Protein AF-A0A3A1XCJ2-F1 (afdb_monomer)

Structure (mmCIF, N/CA/C/O backbone):
data_AF-A0A3A1XCJ2-F1
#
_entry.id   AF-A0A3A1XCJ2-F1
#
loop_
_atom_site.group_PDB
_atom_site.id
_atom_site.type_symbol
_atom_site.label_atom_id
_atom_site.label_alt_id
_atom_site.label_comp_id
_atom_site.label_asym_id
_atom_site.label_entity_id
_atom_site.label_seq_id
_atom_site.pdbx_PDB_ins_code
_atom_site.Cartn_x
_atom_site.Cartn_y
_atom_site.Cartn_z
_atom_site.occupancy
_atom_site.B_iso_or_equiv
_atom_site.auth_seq_id
_atom_site.auth_comp_id
_atom_site.auth_asym_id
_atom_site.auth_atom_id
_atom_site.pdbx_PDB_model_num
ATOM 1 N N . VAL A 1 1 ? -9.970 4.862 -9.958 1.00 60.44 1 VAL A N 1
ATOM 2 C CA . VAL A 1 1 ? -9.647 3.505 -9.443 1.00 60.44 1 VAL A CA 1
ATOM 3 C C . VAL A 1 1 ? -8.911 3.512 -8.101 1.00 60.44 1 VAL A C 1
ATOM 5 O O . VAL A 1 1 ? -9.292 2.733 -7.240 1.00 60.44 1 VAL A O 1
ATOM 8 N N . GLY A 1 2 ? -7.939 4.409 -7.862 1.00 78.00 2 GLY A N 1
ATOM 9 C CA . GLY A 1 2 ? -7.168 4.438 -6.601 1.00 78.00 2 GLY A CA 1
ATOM 10 C C . GLY A 1 2 ? -7.998 4.607 -5.318 1.00 78.00 2 GLY A C 1
ATOM 11 O O . GLY A 1 2 ? -7.722 3.946 -4.325 1.00 78.00 2 GLY A O 1
ATOM 12 N N . VAL A 1 3 ? -9.073 5.404 -5.360 1.00 81.69 3 VAL A N 1
ATOM 13 C CA . VAL A 1 3 ? -9.958 5.633 -4.197 1.00 81.69 3 VAL A CA 1
ATOM 14 C C . VAL A 1 3 ? -10.688 4.354 -3.755 1.00 81.69 3 VAL A C 1
ATOM 16 O O . VAL A 1 3 ? -10.861 4.132 -2.562 1.00 81.69 3 VAL A O 1
ATOM 19 N N . VAL A 1 4 ? -11.061 3.484 -4.700 1.00 86.06 4 VAL A N 1
ATOM 20 C CA . VAL A 1 4 ? -11.797 2.235 -4.418 1.00 86.06 4 VAL A CA 1
ATOM 21 C C . VAL A 1 4 ? -10.881 1.177 -3.793 1.00 86.06 4 VAL A C 1
ATOM 23 O O . VAL A 1 4 ? -11.289 0.457 -2.890 1.00 86.06 4 VAL A O 1
ATOM 26 N N . MET A 1 5 ? -9.620 1.106 -4.230 1.00 85.69 5 MET A N 1
ATOM 27 C CA . MET A 1 5 ? -8.640 0.199 -3.619 1.00 85.69 5 MET A CA 1
ATOM 28 C C . MET A 1 5 ? -8.212 0.679 -2.227 1.00 85.69 5 MET A C 1
ATOM 30 O O . MET A 1 5 ? -8.066 -0.133 -1.315 1.00 85.69 5 MET A O 1
ATOM 34 N N . GLY A 1 6 ? -8.085 1.996 -2.030 1.00 80.38 6 GLY A N 1
ATOM 35 C CA . GLY A 1 6 ? -7.769 2.574 -0.721 1.00 80.38 6 GLY A CA 1
ATOM 36 C C . GLY A 1 6 ? -8.855 2.323 0.333 1.00 80.38 6 GLY A C 1
ATOM 37 O O . GLY A 1 6 ? -8.539 1.993 1.480 1.00 80.38 6 GLY A O 1
ATOM 38 N N . SER A 1 7 ? -10.134 2.415 -0.047 1.00 85.06 7 SER A N 1
ATOM 39 C CA . SER A 1 7 ? -11.245 2.152 0.877 1.00 85.06 7 SER A CA 1
ATOM 40 C C . SER A 1 7 ? -11.352 0.67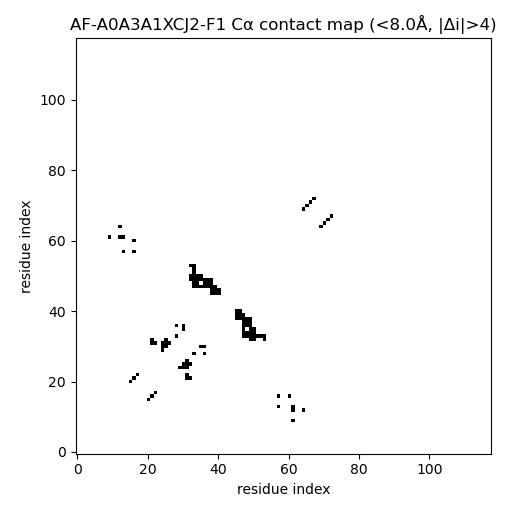4 1.268 1.00 85.06 7 SER A C 1
ATOM 42 O O . SER A 1 7 ? -11.609 0.378 2.434 1.00 85.06 7 SER A O 1
ATOM 44 N N . ALA A 1 8 ? -11.077 -0.254 0.345 1.00 87.12 8 ALA A N 1
ATOM 45 C CA . ALA A 1 8 ? -11.090 -1.690 0.627 1.00 87.12 8 ALA A CA 1
ATOM 46 C C . ALA A 1 8 ? -10.023 -2.099 1.659 1.00 87.12 8 ALA A C 1
ATOM 48 O O . ALA A 1 8 ? -10.331 -2.797 2.624 1.00 87.12 8 ALA A O 1
ATOM 49 N N . VAL A 1 9 ? -8.784 -1.615 1.510 1.00 82.69 9 VAL A N 1
ATOM 50 C CA . VAL A 1 9 ? -7.704 -1.882 2.481 1.00 82.69 9 VAL A CA 1
ATOM 51 C C . VAL A 1 9 ? -8.057 -1.303 3.853 1.00 82.69 9 VAL A C 1
ATOM 53 O O . VAL A 1 9 ? -7.920 -1.983 4.869 1.00 82.69 9 VAL A O 1
ATOM 56 N N . THR A 1 10 ? -8.586 -0.079 3.886 1.00 83.25 10 THR A N 1
ATOM 57 C CA . THR A 1 10 ? -9.016 0.570 5.134 1.00 83.25 10 THR A CA 1
ATOM 58 C C . THR A 1 10 ? -10.116 -0.226 5.840 1.00 83.25 10 THR A C 1
ATOM 60 O O . THR A 1 10 ? -10.086 -0.356 7.064 1.00 83.25 10 THR A O 1
ATOM 63 N N . ALA A 1 11 ? -11.053 -0.814 5.090 1.00 87.19 11 ALA A N 1
ATOM 64 C CA . ALA A 1 11 ? -12.116 -1.649 5.644 1.00 87.19 11 ALA A CA 1
ATOM 65 C C . ALA A 1 11 ? -11.568 -2.925 6.307 1.00 87.19 11 ALA A C 1
ATOM 67 O O . ALA A 1 11 ? -11.979 -3.268 7.419 1.00 87.19 11 ALA A O 1
ATOM 68 N N . VAL A 1 12 ? -10.598 -3.596 5.676 1.00 85.06 12 VAL A N 1
ATOM 69 C CA . VAL A 1 12 ? -9.954 -4.794 6.245 1.00 85.06 12 VAL A CA 1
ATOM 70 C C . VAL A 1 12 ? -9.233 -4.455 7.547 1.00 85.06 12 VAL A C 1
ATOM 72 O O . VAL A 1 12 ? -9.417 -5.141 8.552 1.00 85.06 12 VAL A O 1
ATOM 75 N N . VAL A 1 13 ? -8.461 -3.367 7.567 1.00 81.12 13 VAL A N 1
ATOM 76 C CA . VAL A 1 13 ? -7.722 -2.984 8.776 1.00 81.12 13 VAL A CA 1
ATOM 77 C C . VAL A 1 13 ? -8.669 -2.540 9.893 1.00 81.12 13 VAL A C 1
ATOM 79 O O . VAL A 1 13 ? -8.514 -2.976 11.030 1.00 81.12 13 VAL A O 1
ATOM 82 N N . THR A 1 14 ? -9.708 -1.764 9.572 1.00 82.38 14 THR A N 1
ATOM 83 C CA . THR A 1 14 ? -10.752 -1.373 10.538 1.00 82.38 14 THR A CA 1
ATOM 84 C C . THR A 1 14 ? -11.426 -2.594 11.167 1.00 82.38 14 THR A C 1
ATOM 86 O O . THR A 1 14 ? -11.668 -2.620 12.370 1.00 82.38 14 THR A O 1
ATOM 89 N N . THR A 1 15 ? -11.681 -3.639 10.376 1.00 86.75 15 THR A N 1
ATOM 90 C CA . THR A 1 15 ? -12.260 -4.903 10.859 1.00 86.75 15 THR A CA 1
ATOM 91 C C . THR A 1 15 ? -11.333 -5.572 11.878 1.00 86.75 15 THR A C 1
ATOM 93 O O . THR A 1 15 ? -11.768 -5.936 12.967 1.00 86.75 15 THR A O 1
ATOM 96 N N . ILE A 1 16 ? -10.037 -5.665 11.578 1.00 81.75 16 ILE A N 1
ATOM 97 C CA . ILE A 1 16 ? -9.037 -6.221 12.502 1.00 81.75 16 ILE A CA 1
ATOM 98 C C . ILE A 1 16 ? -8.992 -5.418 13.809 1.00 81.75 16 ILE A C 1
ATOM 100 O O . ILE A 1 16 ? -8.989 -6.002 14.893 1.00 81.75 16 ILE A O 1
ATOM 104 N N . VAL A 1 17 ? -9.015 -4.086 13.730 1.00 76.06 17 VAL A N 1
ATOM 105 C CA . VAL A 1 17 ? -9.026 -3.233 14.925 1.00 76.06 17 VAL A CA 1
ATOM 106 C C . VAL A 1 17 ? -10.286 -3.477 15.755 1.00 76.06 17 VAL A C 1
ATOM 108 O O . VAL A 1 17 ? -10.192 -3.741 16.951 1.00 76.06 17 VAL A O 1
ATOM 111 N N . ASN A 1 18 ? -11.458 -3.482 15.126 1.00 79.00 18 ASN A N 1
ATOM 112 C CA . ASN A 1 18 ? -12.729 -3.633 15.829 1.00 79.00 18 ASN A CA 1
ATOM 113 C C . ASN A 1 18 ? -12.897 -5.005 16.492 1.00 79.00 18 ASN A C 1
ATOM 115 O O . ASN A 1 18 ? -13.433 -5.082 17.595 1.00 79.00 18 ASN A O 1
ATOM 119 N N . TYR A 1 19 ? -12.447 -6.080 15.842 1.00 82.00 19 TYR A N 1
ATOM 120 C CA . TYR A 1 19 ? -12.682 -7.446 16.321 1.00 82.00 19 TYR A CA 1
ATOM 121 C C . TYR A 1 19 ? -11.525 -8.049 17.119 1.00 82.00 19 TYR A C 1
ATOM 123 O O . TYR A 1 19 ? -11.750 -9.008 17.850 1.00 82.00 19 TYR A O 1
ATOM 131 N N . ILE A 1 20 ? -10.305 -7.515 17.009 1.00 78.94 20 ILE A N 1
ATOM 132 C CA . ILE A 1 20 ? -9.138 -8.032 17.741 1.00 78.94 20 ILE A CA 1
ATOM 133 C C . ILE A 1 20 ? -8.648 -7.008 18.757 1.00 78.94 20 ILE A C 1
ATOM 135 O O . ILE A 1 20 ? -8.503 -7.326 19.933 1.00 78.94 20 ILE A O 1
ATOM 139 N N . ILE A 1 21 ? -8.419 -5.769 18.330 1.00 73.19 21 ILE A N 1
ATOM 140 C CA . ILE A 1 21 ? -7.751 -4.768 19.165 1.00 73.19 21 ILE A CA 1
ATOM 141 C C . ILE A 1 21 ? -8.704 -4.161 20.196 1.00 73.19 21 ILE A C 1
ATOM 143 O O . ILE A 1 21 ? -8.378 -4.145 21.381 1.00 73.19 21 ILE A O 1
ATOM 147 N N . ASN A 1 22 ? -9.892 -3.717 19.784 1.00 73.88 22 ASN A N 1
ATOM 148 C CA . ASN A 1 22 ? -10.891 -3.154 20.693 1.00 73.88 22 ASN A CA 1
ATOM 149 C C . ASN A 1 22 ? -11.262 -4.112 21.839 1.00 73.88 22 ASN A C 1
ATOM 151 O O . ASN A 1 22 ? -11.273 -3.648 22.975 1.00 73.88 22 ASN A O 1
ATOM 155 N N . PRO A 1 23 ? -11.500 -5.426 21.631 1.00 75.94 23 PRO A N 1
ATOM 156 C CA . PRO A 1 23 ? -11.744 -6.345 22.745 1.00 75.94 23 PRO A CA 1
ATOM 157 C C . PRO A 1 23 ? -10.514 -6.581 23.634 1.00 75.94 23 PRO A C 1
ATOM 159 O O . PRO A 1 23 ? -10.665 -6.780 24.837 1.00 75.94 23 PRO A O 1
ATOM 162 N N . LEU A 1 24 ? -9.296 -6.512 23.092 1.00 72.50 24 LEU A N 1
ATOM 163 C CA . LEU A 1 24 ? -8.062 -6.638 23.876 1.00 72.50 24 LEU A CA 1
ATOM 164 C C . LEU A 1 24 ? -7.852 -5.407 24.773 1.00 72.50 24 LEU A C 1
ATOM 166 O O . LEU A 1 24 ? -7.514 -5.529 25.949 1.00 72.50 24 LEU A O 1
ATOM 170 N N . ILE A 1 25 ? -8.176 -4.221 24.256 1.00 65.88 25 ILE A N 1
ATOM 171 C CA . ILE A 1 25 ? -8.252 -2.981 25.038 1.00 65.88 25 ILE A CA 1
ATOM 172 C C . ILE A 1 25 ? -9.409 -3.053 26.040 1.00 65.88 25 ILE A C 1
ATOM 174 O O . ILE A 1 25 ? -9.240 -2.641 27.185 1.00 65.88 25 ILE A O 1
ATOM 178 N N . ALA A 1 26 ? -10.553 -3.631 25.657 1.00 65.62 26 ALA A N 1
ATOM 179 C CA . ALA A 1 26 ? -11.703 -3.841 26.537 1.00 65.62 26 ALA A CA 1
ATOM 180 C C . ALA A 1 26 ? -11.358 -4.691 27.750 1.00 65.62 26 ALA A C 1
ATOM 182 O O . ALA A 1 26 ? -11.838 -4.423 28.845 1.00 65.62 26 ALA A O 1
ATOM 183 N N . MET A 1 27 ? -10.532 -5.713 27.549 1.00 67.00 27 MET A N 1
ATOM 184 C CA . MET A 1 27 ? -10.106 -6.620 28.605 1.00 67.00 27 MET A CA 1
ATOM 185 C C . MET A 1 27 ? -9.209 -5.914 29.627 1.00 67.00 27 MET A C 1
ATOM 187 O O . MET A 1 27 ? -9.307 -6.188 30.818 1.00 67.00 27 MET A O 1
ATOM 191 N N . ILE A 1 28 ? -8.374 -4.976 29.176 1.00 64.12 28 ILE A N 1
ATOM 192 C CA . ILE A 1 28 ? -7.435 -4.238 30.033 1.00 64.12 28 ILE A CA 1
ATOM 193 C C . ILE A 1 28 ? -8.109 -3.021 30.692 1.00 64.12 28 ILE A C 1
ATOM 195 O O . ILE A 1 28 ? -7.868 -2.738 31.861 1.00 64.12 28 ILE A O 1
ATOM 199 N N . CYS A 1 29 ? -8.966 -2.300 29.962 1.00 58.03 29 CYS A N 1
ATOM 200 C CA . CYS A 1 29 ? -9.646 -1.079 30.421 1.00 58.03 29 CYS A CA 1
ATOM 201 C C . CYS A 1 29 ? -11.086 -1.301 30.920 1.00 58.03 29 CYS A C 1
ATOM 203 O O . CYS A 1 29 ? -11.748 -0.348 31.331 1.00 58.03 29 CYS A O 1
ATOM 205 N N . GLY A 1 30 ? -11.609 -2.527 30.861 1.00 53.91 30 GLY A N 1
ATOM 206 C CA . GLY A 1 30 ? -12.963 -2.888 31.295 1.00 53.91 30 GLY A CA 1
ATOM 207 C C . GLY A 1 30 ? -14.108 -2.442 30.371 1.00 53.91 30 GLY A C 1
ATOM 208 O O . GLY A 1 30 ? -15.260 -2.770 30.652 1.00 53.91 30 GLY A O 1
ATOM 209 N N . LYS A 1 31 ? -13.842 -1.706 29.277 1.00 53.78 31 LYS A N 1
ATOM 210 C CA . LYS A 1 31 ? -14.853 -1.297 28.282 1.00 53.78 31 LYS A CA 1
ATOM 211 C C . LYS A 1 31 ? -14.321 -1.384 26.845 1.00 53.78 31 LYS A C 1
ATOM 213 O O . LYS A 1 31 ? -13.228 -0.881 26.593 1.00 53.78 31 LYS A O 1
ATOM 218 N N . PRO A 1 32 ? -15.101 -1.952 25.900 1.00 49.59 32 PRO A N 1
ATOM 219 C CA . PRO A 1 32 ? -14.714 -2.088 24.487 1.00 49.59 32 PRO A CA 1
ATOM 220 C C . PRO A 1 32 ? -14.611 -0.760 23.754 1.00 49.59 32 PRO A C 1
ATOM 222 O O . PRO A 1 32 ? -13.907 -0.647 22.757 1.00 49.59 32 PRO A O 1
ATOM 225 N N . GLU A 1 33 ? -15.268 0.253 24.300 1.00 52.50 33 GLU A N 1
ATOM 226 C CA . GLU A 1 33 ? -15.175 1.621 23.853 1.00 52.50 33 GLU A CA 1
ATOM 227 C C . GLU A 1 33 ? -14.447 2.424 24.928 1.00 52.50 33 GLU A C 1
ATOM 229 O O . GLU A 1 33 ? -14.918 2.564 26.064 1.00 52.50 33 GLU A O 1
ATOM 234 N N . LEU A 1 34 ? -13.337 3.049 24.546 1.00 51.53 34 LEU A N 1
ATOM 235 C CA . LEU A 1 34 ? -12.684 4.049 25.383 1.00 51.53 34 LEU A CA 1
ATOM 236 C C . LEU A 1 34 ? -13.594 5.279 25.614 1.00 51.53 34 LEU A C 1
ATOM 238 O O . LEU A 1 34 ? -13.273 6.133 26.433 1.00 51.53 34 LEU A O 1
ATOM 242 N N . ASN A 1 35 ? -14.786 5.334 25.000 1.00 50.66 35 ASN A N 1
ATOM 243 C CA . ASN A 1 35 ? -15.848 6.277 25.354 1.00 50.66 35 ASN A CA 1
ATOM 244 C C . ASN A 1 35 ? -16.164 6.324 26.856 1.00 50.66 35 ASN A C 1
ATOM 246 O O . ASN A 1 35 ? -16.686 7.335 27.307 1.00 50.66 35 ASN A O 1
ATOM 250 N N . GLY A 1 36 ? -15.881 5.263 27.620 1.00 47.78 36 GLY A N 1
ATOM 251 C CA . GLY A 1 36 ? -16.214 5.167 29.043 1.00 47.78 36 GLY A CA 1
ATOM 252 C C . GLY A 1 36 ? -15.038 5.208 30.022 1.00 47.78 36 GLY A C 1
ATOM 253 O O . GLY A 1 36 ? -15.279 4.986 31.210 1.00 47.78 36 GLY A O 1
ATOM 254 N N . VAL A 1 37 ? -13.808 5.448 29.555 1.00 45.62 37 VAL A N 1
ATOM 255 C CA . VAL A 1 37 ? -12.638 5.695 30.411 1.00 45.62 37 VAL A CA 1
ATOM 256 C C . VAL A 1 37 ? -12.460 7.210 30.479 1.00 45.62 37 VAL A C 1
ATOM 258 O O . VAL A 1 37 ? -12.248 7.855 29.453 1.00 45.62 37 VAL A O 1
ATOM 261 N N . LEU A 1 38 ? -12.582 7.783 31.682 1.00 44.06 38 LEU A N 1
ATOM 262 C CA . LEU A 1 38 ? -12.474 9.230 31.932 1.00 44.06 38 LEU A CA 1
ATOM 263 C C . LEU A 1 38 ? -13.649 10.087 31.404 1.00 44.06 38 LEU A C 1
ATOM 265 O O . LEU A 1 38 ? -13.464 11.230 30.996 1.00 44.06 38 LEU A O 1
ATOM 269 N N . THR A 1 39 ? -14.884 9.574 31.454 1.00 44.28 39 THR A N 1
ATOM 270 C CA . THR A 1 39 ? -16.088 10.405 31.261 1.00 44.28 39 THR A CA 1
ATOM 271 C C . THR A 1 39 ? -16.310 11.298 32.475 1.00 44.28 39 THR A C 1
ATOM 273 O O . THR A 1 39 ? -16.925 10.881 33.459 1.00 44.28 39 THR A O 1
ATOM 276 N N . ILE A 1 40 ? -15.832 12.536 32.412 1.00 45.03 40 ILE A N 1
ATOM 277 C CA . ILE A 1 40 ? -16.261 13.578 33.344 1.00 45.03 40 ILE A CA 1
ATOM 278 C C . ILE A 1 40 ? -17.588 14.108 32.799 1.00 45.03 40 ILE A C 1
ATOM 280 O O . ILE A 1 40 ? -17.617 14.885 31.849 1.00 45.03 40 ILE A O 1
ATOM 284 N N . SER A 1 41 ? -18.704 13.631 33.353 1.00 40.03 41 SER A N 1
ATOM 285 C CA . SER A 1 41 ? -20.019 14.195 33.041 1.00 40.03 41 SER A CA 1
ATOM 286 C C . SER A 1 41 ? -20.171 15.510 33.797 1.00 40.03 41 SER A C 1
ATOM 288 O O . SER A 1 41 ? -20.462 15.517 34.989 1.00 40.03 41 SER A O 1
ATOM 290 N N . MET A 1 42 ? -19.959 16.622 33.102 1.00 39.12 42 MET A N 1
ATOM 291 C CA . MET A 1 42 ? -20.303 17.961 33.573 1.00 39.12 42 MET A CA 1
ATOM 292 C C . MET A 1 42 ? -21.396 18.507 32.653 1.00 39.12 42 MET A C 1
ATOM 294 O O . MET A 1 42 ? -21.166 18.750 31.473 1.00 39.12 42 MET A O 1
ATOM 298 N N . ASN A 1 43 ? -22.598 18.684 33.207 1.00 39.38 43 ASN A N 1
ATOM 299 C CA . ASN A 1 43 ? -23.690 19.454 32.605 1.00 39.38 43 ASN A CA 1
ATOM 300 C C . ASN A 1 43 ? -24.182 18.979 31.213 1.00 39.38 43 ASN A C 1
ATOM 302 O O . ASN A 1 43 ? -24.331 19.779 30.295 1.00 39.38 43 ASN A O 1
ATOM 306 N N . GLY A 1 44 ? -24.430 17.673 31.041 1.00 50.03 44 GLY A N 1
ATOM 307 C CA . GLY A 1 44 ? -25.071 17.124 29.831 1.00 50.03 44 GLY A CA 1
ATOM 308 C C . GLY A 1 44 ? -24.158 16.923 28.613 1.00 50.03 44 GLY A C 1
ATOM 309 O O . GLY A 1 44 ? -24.620 16.404 27.601 1.00 50.03 44 GLY A O 1
ATOM 310 N N . ALA A 1 45 ? -22.869 17.267 28.710 1.00 49.66 45 ALA A N 1
ATOM 311 C CA . ALA A 1 45 ? -21.866 16.971 27.691 1.00 49.66 45 ALA A CA 1
ATOM 312 C C . ALA A 1 45 ? -20.944 15.840 28.168 1.00 49.66 45 ALA A C 1
ATOM 314 O O . ALA A 1 45 ? -20.168 15.994 29.113 1.00 49.66 45 ALA A O 1
ATOM 315 N N . THR A 1 46 ? -21.025 14.681 27.516 1.00 54.97 46 THR A N 1
ATOM 316 C CA . THR A 1 46 ? -20.111 13.562 27.761 1.00 54.97 46 THR A CA 1
ATOM 317 C C . THR A 1 46 ? -18.824 13.806 26.974 1.00 54.97 46 THR A C 1
ATOM 319 O O . THR A 1 46 ? -18.726 13.456 25.801 1.00 54.97 46 THR A O 1
ATOM 322 N N . ILE A 1 47 ? -17.832 14.451 27.595 1.00 54.88 47 ILE A N 1
ATOM 323 C CA . ILE A 1 47 ? -16.495 14.570 26.999 1.00 54.88 47 ILE A CA 1
ATOM 324 C C . ILE A 1 47 ? -15.749 13.268 27.283 1.00 54.88 47 ILE A C 1
ATOM 326 O O . ILE A 1 47 ? -15.198 13.055 28.363 1.00 54.88 47 ILE A O 1
ATOM 330 N N . SER A 1 48 ? -15.770 12.372 26.305 1.00 63.34 48 SER A N 1
ATOM 331 C CA . SER A 1 48 ? -15.095 11.083 26.383 1.00 63.34 48 SER A CA 1
ATOM 332 C C . SER A 1 48 ? -13.650 11.204 25.908 1.00 63.34 48 SER A C 1
ATOM 334 O O . SER A 1 48 ? -13.345 10.989 24.736 1.00 63.34 48 SER A O 1
ATOM 336 N N . PHE A 1 49 ? -12.735 11.527 26.825 1.00 63.44 49 PHE A N 1
ATOM 337 C CA . PHE A 1 49 ? -11.302 11.620 26.512 1.00 63.44 49 PHE A CA 1
ATOM 338 C C . PHE A 1 49 ? -10.738 10.298 25.972 1.00 63.44 49 PHE A C 1
ATOM 340 O O . PHE A 1 49 ? -9.887 10.286 25.082 1.00 63.44 49 PHE A O 1
ATOM 347 N N . GLY A 1 50 ? -11.264 9.169 26.448 1.00 64.31 50 GLY A N 1
ATOM 348 C CA . GLY A 1 50 ? -10.867 7.879 25.914 1.00 64.31 50 GLY A CA 1
ATOM 349 C C . GLY A 1 50 ? -11.331 7.649 24.468 1.00 64.31 50 GLY A C 1
ATOM 350 O O . GLY A 1 50 ? -10.604 7.010 23.718 1.00 64.31 50 GLY A O 1
ATOM 351 N N . ALA A 1 51 ? -12.443 8.227 24.003 1.00 68.81 51 ALA A N 1
ATOM 352 C CA . ALA A 1 51 ? -12.857 8.102 22.597 1.00 68.81 51 ALA A CA 1
ATOM 353 C C . ALA A 1 51 ? -11.798 8.663 21.639 1.00 68.81 51 ALA A C 1
ATOM 355 O O . ALA A 1 51 ? -11.485 8.060 20.614 1.00 68.81 51 ALA A O 1
ATOM 356 N N . VAL A 1 52 ? -11.192 9.788 22.028 1.00 70.69 52 VAL A N 1
ATOM 357 C CA . VAL A 1 52 ? -10.092 10.416 21.293 1.00 70.69 52 VAL A CA 1
ATOM 358 C C . VAL A 1 52 ? -8.864 9.512 21.298 1.00 70.69 52 VAL A C 1
ATOM 360 O O . VAL A 1 52 ? -8.287 9.274 20.243 1.00 70.69 52 VAL A O 1
ATOM 363 N N . ILE A 1 53 ? -8.501 8.943 22.452 1.00 70.19 53 ILE A N 1
ATOM 364 C CA . ILE A 1 53 ? -7.378 7.996 22.569 1.00 70.19 53 ILE A CA 1
ATOM 365 C C . ILE A 1 53 ? -7.617 6.747 21.706 1.00 70.19 53 ILE A C 1
ATOM 367 O O . ILE A 1 53 ? -6.697 6.276 21.043 1.00 70.19 53 ILE A O 1
ATOM 371 N N . GLY A 1 54 ? -8.852 6.245 21.652 1.00 72.25 54 GLY A N 1
ATOM 372 C CA . GLY A 1 54 ? -9.227 5.105 20.817 1.00 72.25 54 GLY A CA 1
ATOM 373 C C . GLY A 1 54 ? -9.152 5.402 19.330 1.00 72.25 54 GLY A C 1
ATOM 374 O O . GLY A 1 54 ? -8.600 4.603 18.576 1.00 72.25 54 GLY A O 1
ATOM 375 N N . ALA A 1 55 ? -9.623 6.575 18.910 1.00 75.12 55 ALA A N 1
ATOM 376 C CA . ALA A 1 55 ? -9.474 7.033 17.534 1.00 75.12 55 ALA A CA 1
ATOM 377 C C . ALA A 1 55 ? -7.993 7.187 17.147 1.00 75.12 55 ALA A C 1
ATOM 379 O O . ALA A 1 55 ? -7.593 6.782 16.056 1.00 75.12 55 ALA A O 1
ATOM 380 N N . LEU A 1 56 ? -7.166 7.710 18.056 1.00 80.06 56 LEU A N 1
ATOM 381 C CA . LEU A 1 56 ? -5.732 7.909 17.841 1.00 80.06 56 LEU A CA 1
ATOM 382 C C . LEU A 1 56 ? -4.980 6.576 17.741 1.00 80.06 56 LEU A C 1
ATOM 384 O O . LEU A 1 56 ? -4.115 6.411 16.883 1.00 80.06 56 LEU A O 1
ATOM 388 N N . LEU A 1 57 ? -5.354 5.598 18.567 1.00 74.44 57 LEU A N 1
ATOM 389 C CA . LEU A 1 57 ? -4.798 4.252 18.515 1.00 74.44 57 LEU A CA 1
ATOM 390 C C . LEU A 1 57 ? -5.225 3.509 17.241 1.00 74.44 57 LEU A C 1
ATOM 392 O O . LEU A 1 57 ? -4.391 2.886 16.591 1.00 74.44 57 LEU A O 1
ATOM 396 N N . ASN A 1 58 ? -6.495 3.616 16.842 1.00 76.31 58 ASN A N 1
ATOM 397 C CA . ASN A 1 58 ? -6.991 3.049 15.587 1.00 76.31 58 ASN A CA 1
ATOM 398 C C . ASN A 1 58 ? -6.234 3.638 14.383 1.00 76.31 58 ASN A C 1
ATOM 400 O O . ASN A 1 58 ? -5.700 2.898 13.555 1.00 76.31 58 ASN A O 1
ATOM 404 N N . PHE A 1 59 ? -6.077 4.965 14.347 1.00 82.62 59 PHE A N 1
ATOM 405 C CA . PHE A 1 59 ? -5.263 5.644 13.341 1.00 82.62 59 PHE A CA 1
ATOM 406 C C . PHE A 1 59 ? -3.820 5.125 13.318 1.00 82.62 59 PHE A C 1
ATOM 408 O O . PHE A 1 59 ? -3.300 4.816 12.246 1.00 82.62 59 PHE A O 1
ATOM 415 N N . LEU A 1 60 ? -3.186 4.972 14.485 1.00 85.00 60 LEU A N 1
ATOM 416 C CA . LEU A 1 60 ? -1.816 4.473 14.583 1.00 85.00 60 LEU A CA 1
ATOM 417 C C . LEU A 1 60 ? -1.688 3.038 14.056 1.00 85.00 60 LEU A C 1
ATOM 419 O O . LEU A 1 60 ? -0.718 2.724 13.368 1.00 85.00 60 LEU A O 1
ATOM 423 N N . ILE A 1 61 ? -2.665 2.172 14.324 1.00 80.81 61 ILE A N 1
ATOM 424 C CA . ILE A 1 61 ? -2.654 0.790 13.830 1.00 80.81 61 ILE A CA 1
ATOM 425 C C . ILE A 1 61 ? -2.844 0.749 12.318 1.00 80.81 61 ILE A C 1
ATOM 427 O O . ILE A 1 61 ? -2.089 0.052 11.641 1.00 80.81 61 ILE A O 1
ATOM 431 N N . ILE A 1 62 ? -3.788 1.522 11.771 1.00 81.56 62 ILE A N 1
ATOM 432 C CA . ILE A 1 62 ? -3.977 1.628 10.319 1.00 81.56 62 ILE A CA 1
ATOM 433 C C . ILE A 1 62 ? -2.705 2.146 9.649 1.00 81.56 62 ILE A C 1
ATOM 435 O O . ILE A 1 62 ? -2.224 1.534 8.695 1.00 81.56 62 ILE A O 1
ATOM 439 N N . ALA A 1 63 ? -2.126 3.225 10.177 1.00 84.31 63 ALA A N 1
ATOM 440 C CA . ALA A 1 63 ? -0.884 3.792 9.669 1.00 84.31 63 ALA A CA 1
ATOM 441 C C . ALA A 1 63 ? 0.256 2.764 9.699 1.00 84.31 63 ALA A C 1
ATOM 443 O O . ALA A 1 63 ? 0.962 2.608 8.706 1.00 84.31 63 ALA A O 1
ATOM 444 N N . THR A 1 64 ? 0.395 2.015 10.796 1.00 84.69 64 THR A N 1
ATOM 445 C CA . THR A 1 64 ? 1.439 0.992 10.952 1.00 84.69 64 THR A CA 1
ATOM 446 C C . THR A 1 64 ? 1.232 -0.181 9.995 1.00 84.69 64 THR A C 1
ATOM 448 O O . THR A 1 64 ? 2.178 -0.603 9.335 1.00 84.69 64 THR A O 1
ATOM 451 N N . ALA A 1 65 ? 0.003 -0.685 9.863 1.00 82.12 65 ALA A N 1
ATOM 452 C CA . ALA A 1 65 ? -0.326 -1.786 8.961 1.00 82.12 65 ALA A CA 1
ATOM 453 C C . ALA A 1 65 ? -0.083 -1.408 7.492 1.00 82.12 65 ALA A C 1
ATOM 455 O O . ALA A 1 65 ? 0.540 -2.166 6.751 1.00 82.12 65 ALA A O 1
ATOM 456 N N . VAL A 1 66 ? -0.517 -0.216 7.074 1.00 82.69 66 VAL A N 1
ATOM 457 C CA . VAL A 1 66 ? -0.277 0.295 5.716 1.00 82.69 66 VAL A CA 1
ATOM 458 C C . VAL A 1 66 ? 1.214 0.539 5.486 1.00 82.69 66 VAL A C 1
ATOM 460 O O . VAL A 1 66 ? 1.750 0.152 4.447 1.00 82.69 66 VAL A O 1
ATOM 463 N N . TYR A 1 67 ? 1.913 1.131 6.453 1.00 84.75 67 TYR A N 1
ATOM 464 C CA . TYR A 1 67 ? 3.348 1.363 6.343 1.00 84.75 67 TYR A CA 1
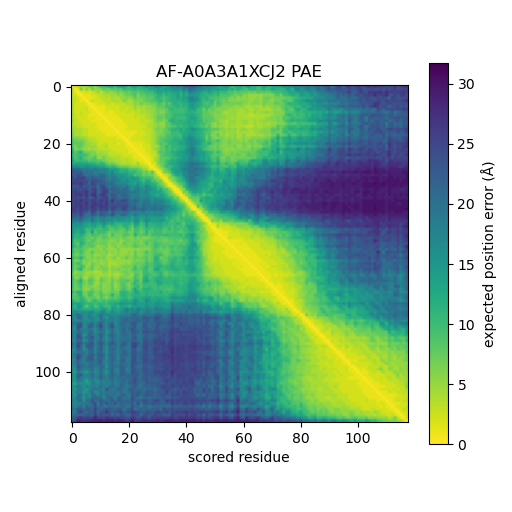ATOM 465 C C . TYR A 1 67 ? 4.120 0.047 6.191 1.00 84.75 67 TYR A C 1
ATOM 467 O O . TYR A 1 67 ? 4.939 -0.092 5.283 1.00 84.75 67 TYR A O 1
ATOM 475 N N . PHE A 1 68 ? 3.817 -0.950 7.022 1.00 84.56 68 PHE A N 1
ATOM 476 C CA . PHE A 1 68 ? 4.545 -2.212 7.020 1.00 84.56 68 PHE A CA 1
ATOM 477 C C . PHE A 1 68 ? 4.206 -3.096 5.811 1.00 84.56 68 PHE A C 1
ATOM 479 O O . PHE A 1 68 ? 5.103 -3.661 5.192 1.00 84.56 68 PHE A O 1
ATOM 486 N N . CYS A 1 69 ? 2.928 -3.194 5.435 1.00 81.56 69 CYS A N 1
ATOM 487 C CA . CYS A 1 69 ? 2.490 -4.076 4.349 1.00 81.56 69 CYS A CA 1
ATOM 488 C C . CYS A 1 69 ? 2.586 -3.449 2.954 1.00 81.56 69 CYS A C 1
ATOM 490 O O . CYS A 1 69 ? 2.631 -4.188 1.976 1.00 81.56 69 CYS A O 1
ATOM 492 N N . ILE A 1 70 ? 2.577 -2.117 2.832 1.00 79.69 70 ILE A N 1
ATOM 493 C CA . ILE A 1 70 ? 2.557 -1.430 1.531 1.00 79.69 70 ILE A CA 1
AT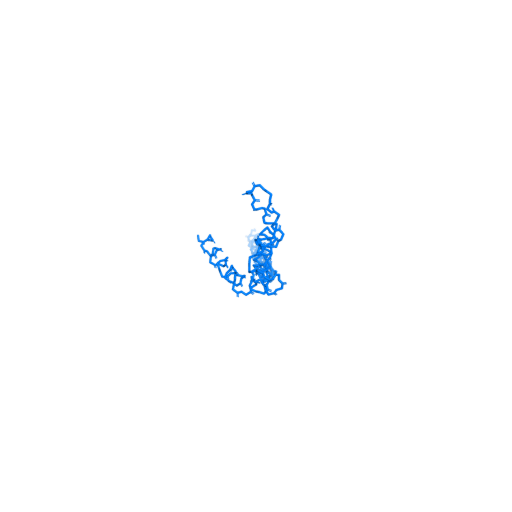OM 494 C C . ILE A 1 70 ? 3.803 -0.565 1.351 1.00 79.69 70 ILE A C 1
ATOM 496 O O . ILE A 1 70 ? 4.517 -0.725 0.365 1.00 79.69 70 ILE A O 1
ATOM 500 N N . VAL A 1 71 ? 4.111 0.327 2.296 1.00 81.56 71 VAL A N 1
ATOM 501 C CA . VAL A 1 71 ? 5.205 1.300 2.114 1.00 81.56 71 VAL A CA 1
ATOM 502 C C . VAL A 1 71 ? 6.581 0.631 2.161 1.00 81.56 71 VAL A C 1
ATOM 504 O O . VAL A 1 71 ? 7.400 0.896 1.285 1.00 81.56 71 VAL A O 1
ATOM 507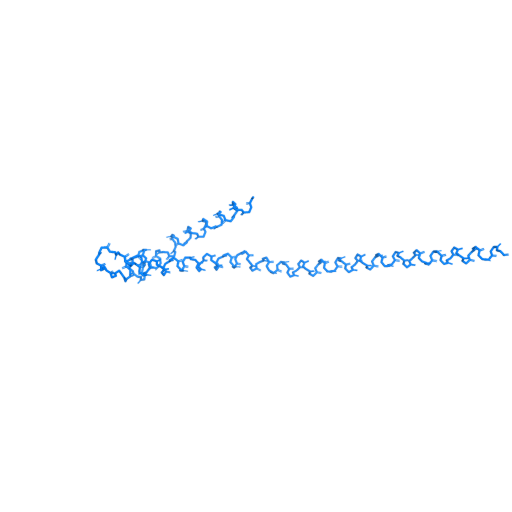 N N . LEU A 1 72 ? 6.835 -0.267 3.118 1.00 83.06 72 LEU A N 1
ATOM 508 C CA . LEU A 1 72 ? 8.101 -1.007 3.212 1.00 83.06 72 LEU A CA 1
ATOM 509 C C . LEU A 1 72 ? 8.420 -1.849 1.965 1.00 83.06 72 LEU A C 1
ATOM 511 O O . LEU A 1 72 ? 9.520 -1.690 1.430 1.00 83.06 72 LEU A O 1
ATOM 515 N N . PRO A 1 73 ? 7.523 -2.723 1.462 1.00 82.00 73 PRO A N 1
ATOM 516 C CA . PRO A 1 73 ? 7.830 -3.503 0.270 1.00 82.00 73 PRO A CA 1
ATOM 517 C C . PRO A 1 73 ? 7.954 -2.621 -0.968 1.00 82.00 73 PRO A C 1
ATOM 519 O O . PRO A 1 73 ? 8.859 -2.849 -1.761 1.00 82.00 73 PRO A O 1
ATOM 522 N N . ILE A 1 74 ? 7.125 -1.582 -1.123 1.00 82.75 74 ILE A N 1
ATOM 523 C CA . ILE A 1 74 ? 7.263 -0.655 -2.254 1.00 82.75 74 ILE A CA 1
ATOM 524 C C . ILE A 1 74 ? 8.601 0.081 -2.194 1.00 82.75 74 ILE A C 1
ATOM 526 O O . ILE A 1 74 ? 9.267 0.192 -3.219 1.00 82.75 74 ILE A O 1
ATOM 530 N N . ASN A 1 75 ? 9.028 0.554 -1.020 1.00 80.38 75 ASN A N 1
ATOM 531 C CA . ASN A 1 75 ? 10.311 1.238 -0.899 1.00 80.38 75 ASN A CA 1
ATOM 532 C C . ASN A 1 75 ? 11.480 0.296 -1.228 1.00 80.38 75 ASN A C 1
ATOM 534 O O . ASN A 1 75 ? 12.372 0.674 -1.981 1.00 80.38 75 ASN A O 1
ATOM 538 N N . LYS A 1 76 ? 11.414 -0.958 -0.766 1.00 78.31 76 LYS A N 1
ATOM 539 C CA . LYS A 1 76 ? 12.426 -1.987 -1.043 1.00 78.31 76 LYS A CA 1
ATOM 540 C C . LYS A 1 76 ? 12.459 -2.418 -2.515 1.00 78.31 76 LYS A C 1
ATOM 542 O O . LYS A 1 76 ? 13.527 -2.621 -3.080 1.00 78.31 76 LYS A O 1
ATOM 547 N N . LEU A 1 77 ? 11.298 -2.543 -3.160 1.00 77.50 77 LEU A N 1
ATOM 548 C CA . LEU A 1 77 ? 11.206 -2.853 -4.590 1.00 77.50 77 LEU A CA 1
ATOM 549 C C . LEU A 1 77 ? 11.647 -1.676 -5.460 1.00 77.50 77 LEU A C 1
ATOM 551 O O . LEU A 1 77 ? 12.212 -1.893 -6.526 1.00 77.50 77 LEU A O 1
ATOM 555 N N . ARG A 1 78 ? 11.413 -0.439 -5.016 1.00 75.38 78 ARG A N 1
ATOM 556 C CA . ARG A 1 78 ? 11.869 0.759 -5.722 1.00 75.38 78 ARG A CA 1
ATOM 557 C C . ARG A 1 78 ? 13.389 0.876 -5.718 1.00 75.38 78 ARG A C 1
ATOM 559 O O . ARG A 1 78 ? 13.928 1.279 -6.734 1.00 75.38 78 ARG A O 1
ATOM 566 N N . GLU A 1 79 ? 14.062 0.511 -4.629 1.00 73.81 79 GLU A N 1
ATOM 567 C CA . GLU A 1 79 ? 15.532 0.446 -4.587 1.00 73.81 79 GLU A CA 1
ATOM 568 C C . GLU A 1 79 ? 16.067 -0.560 -5.621 1.00 73.81 79 GLU A C 1
ATOM 570 O O . GLU A 1 79 ? 16.900 -0.209 -6.446 1.00 73.81 79 GLU A O 1
ATOM 575 N N . ILE A 1 80 ? 15.486 -1.764 -5.680 1.00 72.06 80 ILE A N 1
ATOM 576 C CA . ILE A 1 80 ? 15.882 -2.799 -6.654 1.00 72.06 80 ILE A CA 1
ATOM 577 C C . ILE A 1 80 ? 15.556 -2.382 -8.100 1.00 72.06 80 ILE A C 1
ATOM 579 O O . ILE A 1 80 ? 16.348 -2.595 -9.014 1.00 72.06 80 ILE A O 1
ATOM 583 N N . GLY A 1 81 ? 14.381 -1.794 -8.327 1.00 71.88 81 GLY A N 1
ATOM 584 C CA . GLY A 1 81 ? 13.958 -1.340 -9.651 1.00 71.88 81 GLY A CA 1
ATOM 585 C C . GLY A 1 81 ? 14.735 -0.119 -10.143 1.00 71.88 81 GLY A C 1
ATOM 586 O O . GLY A 1 81 ? 14.977 -0.002 -11.340 1.00 71.88 81 GLY A O 1
ATOM 587 N N . ALA A 1 82 ? 15.146 0.777 -9.242 1.00 69.50 82 ALA A N 1
ATOM 588 C CA . ALA A 1 82 ? 15.943 1.950 -9.585 1.00 69.50 82 ALA A CA 1
ATOM 589 C C . ALA A 1 82 ? 17.338 1.559 -10.084 1.00 69.50 82 ALA A C 1
ATOM 591 O O . ALA A 1 82 ? 17.777 2.108 -11.091 1.00 69.50 82 ALA A O 1
ATOM 592 N N . ASP A 1 83 ? 17.985 0.575 -9.455 1.00 68.00 83 ASP A N 1
ATOM 593 C CA . ASP A 1 83 ? 19.288 0.073 -9.904 1.00 68.00 83 ASP A CA 1
ATOM 594 C C . ASP A 1 83 ? 19.189 -0.577 -11.292 1.00 68.00 83 ASP A C 1
ATOM 596 O O . ASP A 1 83 ? 20.011 -0.321 -12.169 1.00 68.00 83 ASP A O 1
ATOM 600 N N . LEU A 1 84 ? 18.134 -1.359 -11.545 1.00 72.00 84 LEU A N 1
ATOM 601 C CA . LEU A 1 84 ? 17.909 -1.985 -12.853 1.00 72.00 84 LEU A CA 1
ATOM 602 C C . LEU A 1 84 ? 17.614 -0.957 -13.954 1.00 72.00 84 LEU A C 1
ATOM 604 O O . LEU A 1 84 ? 18.151 -1.074 -15.053 1.00 72.00 84 LEU A O 1
ATOM 608 N N . LEU A 1 85 ? 16.821 0.076 -13.650 1.00 76.56 85 LEU A N 1
ATOM 609 C CA . LEU A 1 85 ? 16.520 1.165 -14.585 1.00 76.56 85 LEU A CA 1
ATOM 610 C C . LEU A 1 85 ? 17.748 2.029 -14.894 1.00 76.56 85 LEU A C 1
ATOM 612 O O . LEU A 1 85 ? 17.869 2.531 -16.011 1.00 76.56 85 LEU A O 1
ATOM 616 N N . GLN A 1 86 ? 18.649 2.217 -13.925 1.00 74.00 86 GLN A N 1
ATOM 617 C CA . GLN A 1 86 ? 19.923 2.905 -14.143 1.00 74.00 86 GLN A CA 1
ATOM 618 C C . GLN A 1 86 ? 20.854 2.073 -15.028 1.00 74.00 86 GLN A C 1
ATOM 620 O O . GLN A 1 86 ? 21.401 2.609 -15.987 1.00 74.00 86 GLN A O 1
ATOM 625 N N . ILE A 1 87 ? 20.953 0.763 -14.780 1.00 74.00 87 ILE A N 1
ATOM 626 C CA . ILE A 1 87 ? 21.746 -0.159 -15.605 1.00 74.00 87 ILE A CA 1
ATOM 627 C C . ILE A 1 87 ? 21.197 -0.236 -17.040 1.00 74.00 87 ILE A C 1
ATOM 629 O O . ILE A 1 87 ? 21.975 -0.259 -17.994 1.00 74.00 87 ILE A O 1
ATOM 633 N N . GLU A 1 88 ? 19.872 -0.257 -17.229 1.00 76.19 88 GLU A N 1
ATOM 634 C CA . GLU A 1 88 ? 19.256 -0.205 -18.563 1.00 76.19 88 GLU A CA 1
ATOM 635 C C . GLU A 1 88 ? 19.511 1.130 -19.271 1.00 76.19 88 GLU A C 1
ATOM 637 O O . GLU A 1 88 ? 19.835 1.127 -20.460 1.00 76.19 88 GLU A O 1
ATOM 642 N N . HIS A 1 89 ? 19.415 2.265 -18.566 1.00 78.06 89 HIS A N 1
ATOM 643 C CA . HIS A 1 89 ? 19.742 3.574 -19.141 1.00 78.06 89 HIS A CA 1
ATOM 644 C C . HIS A 1 89 ? 21.213 3.670 -19.546 1.00 78.06 89 HIS A C 1
ATOM 646 O O . HIS A 1 89 ? 21.509 4.141 -20.641 1.00 78.06 89 HIS A O 1
ATOM 652 N N . GLU A 1 90 ? 22.124 3.205 -18.693 1.00 76.88 90 GLU A N 1
ATOM 653 C CA . GLU A 1 90 ? 23.562 3.249 -18.949 1.00 76.88 90 GLU A CA 1
ATOM 654 C C . GLU A 1 90 ? 23.938 2.358 -20.140 1.00 76.88 90 GLU A C 1
ATOM 656 O O . GLU A 1 90 ? 24.621 2.823 -21.050 1.00 76.88 90 GLU A O 1
ATOM 661 N N . LYS A 1 91 ? 23.388 1.137 -20.225 1.00 79.50 91 LYS A N 1
ATOM 662 C CA . LYS A 1 91 ? 23.562 0.259 -21.396 1.00 79.50 91 LYS A CA 1
ATOM 663 C C . LYS A 1 91 ? 22.996 0.863 -22.677 1.00 79.50 91 LYS A C 1
ATOM 665 O O . LYS A 1 91 ? 23.660 0.828 -23.709 1.00 79.50 91 LYS A O 1
ATOM 670 N N . THR A 1 92 ? 21.796 1.437 -22.616 1.00 81.38 92 THR A N 1
ATOM 671 C CA . THR A 1 92 ? 21.145 2.048 -23.785 1.00 81.38 92 THR A CA 1
ATOM 672 C C . THR A 1 92 ? 21.936 3.257 -24.295 1.00 81.38 92 THR A C 1
ATOM 674 O O . THR A 1 92 ? 22.071 3.458 -25.502 1.00 81.38 92 THR A O 1
ATOM 677 N N . GLU A 1 93 ? 22.479 4.080 -23.396 1.00 81.50 93 GLU A N 1
ATOM 678 C CA . GLU A 1 93 ? 23.332 5.212 -23.767 1.00 81.50 93 GLU A CA 1
ATOM 679 C C . GLU A 1 93 ? 24.709 4.758 -24.281 1.00 81.50 93 GLU A C 1
ATOM 681 O O . GLU A 1 93 ? 25.225 5.337 -25.242 1.00 81.50 93 GLU A O 1
ATOM 686 N N . GLU A 1 94 ? 25.285 3.692 -23.717 1.00 81.38 94 GLU A N 1
ATOM 687 C CA . GLU A 1 94 ? 26.535 3.097 -24.197 1.00 81.38 94 GLU A CA 1
ATOM 688 C C . GLU A 1 94 ? 26.382 2.494 -25.607 1.00 81.38 94 GLU A C 1
ATOM 690 O O . GLU A 1 94 ? 27.239 2.711 -26.466 1.00 81.38 94 GLU A O 1
ATOM 695 N N . GLU A 1 95 ? 25.270 1.808 -25.892 1.00 83.50 95 GLU A N 1
ATOM 696 C CA . GLU A 1 95 ? 24.938 1.286 -27.227 1.00 83.50 95 GLU A CA 1
ATOM 697 C C . GLU A 1 95 ? 24.769 2.412 -28.256 1.00 83.50 95 GLU A C 1
ATOM 699 O O . GLU A 1 95 ? 25.402 2.384 -29.313 1.00 83.50 95 GLU A O 1
ATOM 704 N N . LYS A 1 96 ? 24.006 3.465 -27.928 1.00 87.44 96 LYS A N 1
ATOM 705 C CA . LYS A 1 96 ? 23.858 4.642 -28.805 1.00 87.44 96 LYS A CA 1
ATOM 706 C C . LYS A 1 96 ? 25.182 5.356 -29.058 1.00 87.44 96 LYS A C 1
ATOM 708 O O . LYS A 1 96 ? 25.372 5.953 -30.120 1.00 87.44 96 LYS A O 1
ATOM 713 N N . ARG A 1 97 ? 26.087 5.377 -28.075 1.00 86.94 97 ARG A N 1
ATOM 714 C CA . ARG A 1 97 ? 27.415 5.980 -28.225 1.00 86.94 97 ARG A CA 1
ATOM 715 C C . ARG A 1 97 ? 28.285 5.154 -29.170 1.00 86.94 97 ARG A C 1
ATOM 717 O O . ARG A 1 97 ? 28.857 5.742 -30.086 1.00 86.94 97 ARG A O 1
ATOM 724 N N . LYS A 1 98 ? 28.310 3.828 -29.007 1.00 86.56 98 LYS A N 1
ATOM 725 C CA . LYS A 1 98 ? 29.009 2.904 -29.917 1.00 86.56 98 LYS A CA 1
ATOM 726 C C . LYS A 1 98 ? 28.492 3.032 -31.349 1.00 86.56 98 LYS A C 1
ATOM 728 O O . LYS A 1 98 ? 29.291 3.194 -32.263 1.00 86.56 98 LYS A O 1
ATOM 733 N N . GLU A 1 99 ? 27.174 3.107 -31.542 1.00 87.94 99 GLU A N 1
ATOM 734 C CA . GLU A 1 99 ? 26.572 3.311 -32.869 1.00 87.94 99 GLU A CA 1
ATOM 735 C C . GLU A 1 99 ? 27.002 4.649 -33.509 1.00 87.94 99 GLU A C 1
ATOM 737 O O . GLU A 1 99 ? 27.261 4.734 -34.711 1.00 87.94 99 GLU A O 1
ATOM 742 N N . ARG A 1 100 ? 27.109 5.723 -32.714 1.00 88.69 100 ARG A N 1
ATOM 743 C CA . ARG A 1 100 ? 27.569 7.037 -33.196 1.00 88.69 100 ARG A CA 1
ATOM 744 C C . ARG A 1 100 ? 29.050 7.028 -33.573 1.00 88.69 100 ARG A C 1
ATOM 746 O O . ARG A 1 100 ? 29.433 7.657 -34.561 1.00 88.69 100 ARG A O 1
ATOM 753 N N . GLU A 1 101 ? 29.870 6.338 -32.787 1.00 87.25 101 GLU A N 1
ATOM 754 C CA . GLU A 1 101 ? 31.299 6.156 -33.048 1.00 87.25 101 GLU A CA 1
ATOM 755 C C . GLU A 1 101 ? 31.509 5.325 -34.324 1.00 87.25 101 GLU A C 1
ATOM 757 O O . GLU A 1 101 ? 32.264 5.753 -35.196 1.00 87.25 101 GLU A O 1
ATOM 762 N N . GLU A 1 102 ? 30.761 4.234 -34.517 1.00 89.56 102 GLU A N 1
ATOM 763 C CA . GLU A 1 102 ? 30.785 3.434 -35.751 1.00 89.56 102 GLU A CA 1
ATOM 764 C C . GLU A 1 102 ? 30.387 4.250 -36.985 1.00 89.56 102 GLU A C 1
ATOM 766 O O . GLU A 1 102 ? 31.104 4.236 -37.987 1.00 89.56 102 GLU A O 1
ATOM 771 N N . LYS A 1 103 ? 29.305 5.037 -36.907 1.00 90.62 103 LYS A N 1
ATOM 772 C CA . LYS A 1 103 ? 28.908 5.953 -37.992 1.00 90.62 103 LYS A CA 1
ATOM 773 C C . LYS A 1 103 ? 29.989 6.987 -38.292 1.00 90.62 103 LYS A C 1
ATOM 775 O O . LYS A 1 103 ? 30.221 7.312 -39.450 1.00 90.62 103 LYS A O 1
ATOM 780 N N . THR A 1 104 ? 30.671 7.495 -37.268 1.00 89.06 104 THR A N 1
ATOM 781 C CA . THR A 1 104 ? 31.768 8.455 -37.452 1.00 89.06 104 THR A CA 1
ATOM 782 C C . THR A 1 104 ? 32.962 7.792 -38.136 1.0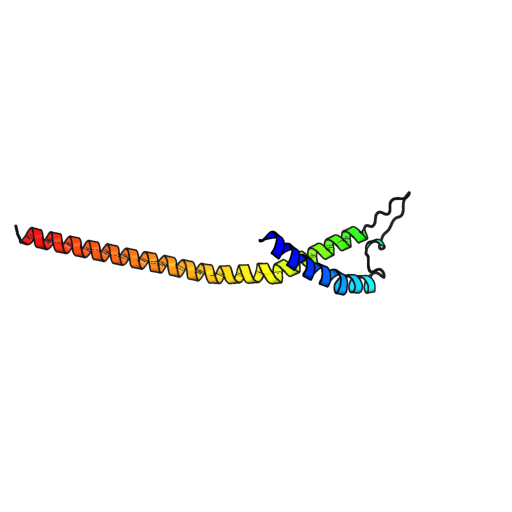0 89.06 104 THR A C 1
ATOM 784 O O . THR A 1 104 ? 33.541 8.375 -39.046 1.00 89.06 104 THR A O 1
ATOM 787 N N . ILE A 1 105 ? 33.305 6.559 -37.757 1.00 90.69 105 ILE A N 1
ATOM 788 C CA . ILE A 1 105 ? 34.377 5.789 -38.399 1.00 90.69 105 ILE A CA 1
ATOM 789 C C .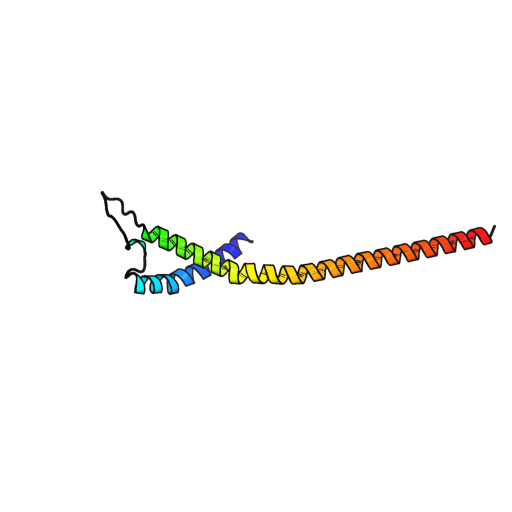 ILE A 1 105 ? 34.033 5.502 -39.866 1.00 90.69 105 ILE A C 1
ATOM 791 O O . ILE A 1 105 ? 34.900 5.672 -40.720 1.00 90.69 105 ILE A O 1
ATOM 795 N N . GLN A 1 106 ? 32.783 5.137 -40.169 1.00 90.81 106 GLN A N 1
ATOM 796 C CA . GLN A 1 106 ? 32.312 4.945 -41.547 1.00 90.81 106 GLN A CA 1
ATOM 797 C C . GLN A 1 106 ? 32.407 6.237 -42.361 1.00 90.81 106 GLN A C 1
ATOM 799 O O . GLN A 1 106 ? 33.017 6.239 -43.423 1.00 90.81 106 GLN A O 1
ATOM 804 N N . LEU A 1 107 ? 31.919 7.361 -41.827 1.00 92.06 107 LEU A N 1
ATOM 805 C CA . LEU A 1 107 ? 32.026 8.661 -42.497 1.00 92.06 107 LEU A CA 1
ATOM 806 C C . LEU A 1 107 ? 33.484 9.057 -42.765 1.00 92.06 107 LEU A C 1
ATOM 808 O O . LEU A 1 107 ? 33.800 9.591 -43.824 1.00 92.06 107 LEU A O 1
ATOM 812 N N . LEU A 1 108 ? 34.394 8.790 -41.825 1.00 92.81 108 LEU A N 1
ATOM 813 C CA . LEU A 1 108 ? 35.820 9.063 -42.010 1.00 92.81 108 LEU A CA 1
ATOM 814 C C . LEU A 1 108 ? 36.461 8.141 -43.057 1.00 92.81 108 LEU A C 1
ATOM 816 O O . LEU A 1 108 ? 37.345 8.584 -43.791 1.00 92.81 108 LEU A O 1
ATOM 820 N N . GLN A 1 109 ? 36.030 6.880 -43.139 1.00 91.56 109 GLN A N 1
ATOM 821 C CA . GLN A 1 109 ? 36.460 5.957 -44.191 1.00 91.56 109 GLN A CA 1
ATOM 822 C C . GLN A 1 109 ? 35.967 6.413 -45.566 1.00 91.56 109 GLN A C 1
ATOM 824 O O . GLN A 1 109 ? 36.776 6.481 -46.489 1.00 91.56 109 GLN A O 1
ATOM 829 N N . ASP A 1 110 ? 34.702 6.815 -45.677 1.00 92.31 110 ASP A N 1
ATOM 830 C CA . ASP A 1 110 ? 34.121 7.331 -46.918 1.00 92.31 110 ASP A CA 1
ATOM 831 C C . ASP A 1 110 ? 34.851 8.599 -47.393 1.00 92.31 110 ASP A C 1
ATOM 833 O O . ASP A 1 110 ? 35.247 8.687 -48.554 1.00 92.31 110 ASP A O 1
ATOM 837 N N . ILE A 1 111 ? 35.130 9.552 -46.489 1.00 93.50 111 ILE A N 1
ATOM 838 C CA . ILE A 1 111 ? 35.902 10.76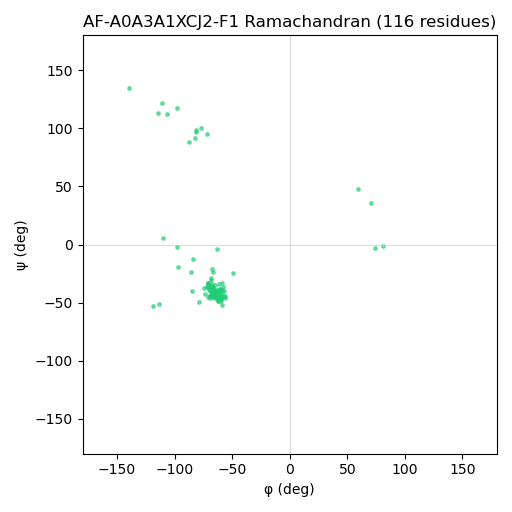9 -46.811 1.00 93.50 111 ILE A CA 1
ATOM 839 C C . ILE A 1 111 ? 37.316 10.415 -47.285 1.00 93.50 111 ILE A C 1
ATOM 841 O O . ILE A 1 111 ? 37.812 10.999 -48.252 1.00 93.50 111 ILE A O 1
ATOM 845 N N . ARG A 1 112 ? 37.990 9.472 -46.613 1.00 93.88 112 ARG A N 1
ATOM 846 C CA . ARG A 1 112 ? 39.327 9.017 -47.020 1.00 93.88 112 ARG A CA 1
ATOM 847 C C . ARG A 1 112 ? 39.287 8.446 -48.437 1.00 93.88 112 ARG A C 1
ATOM 849 O O . ARG A 1 112 ? 40.145 8.788 -49.247 1.00 93.88 112 ARG A O 1
ATOM 856 N N . ASP A 1 113 ? 38.307 7.602 -48.732 1.00 92.25 113 ASP A N 1
ATOM 857 C CA . ASP A 1 113 ? 38.200 6.927 -50.022 1.00 92.25 113 ASP A CA 1
ATOM 858 C C . ASP A 1 113 ? 37.809 7.907 -51.146 1.00 92.25 113 ASP A C 1
ATOM 860 O O . ASP A 1 113 ? 38.321 7.794 -52.262 1.00 92.25 113 ASP A O 1
ATOM 864 N N . GLU A 1 114 ? 36.993 8.930 -50.857 1.00 91.81 114 GLU A N 1
ATOM 865 C CA . GLU A 1 114 ? 36.709 10.031 -51.791 1.00 91.81 114 GLU A CA 1
ATOM 866 C C . GLU A 1 114 ? 37.943 10.891 -52.096 1.00 91.81 114 GLU A C 1
ATOM 868 O O . GLU A 1 114 ? 38.152 11.278 -53.249 1.00 91.81 114 GLU A O 1
ATOM 873 N N . LEU A 1 115 ? 38.776 11.182 -51.092 1.00 86.50 115 LEU A N 1
ATOM 874 C CA . LEU A 1 115 ? 39.993 11.978 -51.272 1.00 86.50 115 LEU A CA 1
ATOM 875 C C . LEU A 1 115 ? 41.081 11.230 -52.044 1.00 86.50 115 LEU A C 1
ATOM 877 O O . LEU A 1 115 ? 41.789 11.852 -52.824 1.00 86.50 115 LEU A O 1
ATOM 881 N N . VAL A 1 116 ? 41.198 9.911 -51.871 1.00 92.88 116 VAL A N 1
ATOM 882 C CA . VAL A 1 116 ? 42.139 9.070 -52.638 1.00 92.88 116 VAL A CA 1
ATOM 883 C C . VAL A 1 116 ? 41.761 8.996 -54.124 1.00 92.88 116 VAL A C 1
ATOM 885 O O . VAL A 1 116 ? 42.608 8.721 -54.971 1.00 92.88 116 VAL A O 1
ATOM 888 N N . LYS A 1 117 ? 40.487 9.229 -54.452 1.00 85.50 117 LYS A N 1
ATOM 889 C CA . LYS A 1 117 ? 39.957 9.169 -55.819 1.00 85.50 117 LYS A CA 1
ATOM 890 C C . LYS A 1 117 ? 40.157 10.467 -56.616 1.00 85.50 117 LYS A C 1
ATOM 892 O O . LYS A 1 117 ? 39.921 10.455 -57.825 1.00 85.50 117 LYS A O 1
ATOM 897 N N . ARG A 1 118 ? 40.528 11.565 -55.949 1.00 69.81 118 ARG A N 1
ATOM 898 C CA . ARG A 1 118 ? 40.874 12.861 -56.554 1.00 69.81 118 ARG A CA 1
ATOM 899 C C . ARG A 1 118 ? 42.375 12.982 -56.771 1.00 69.81 118 ARG A C 1
ATOM 901 O O . ARG A 1 118 ? 42.732 13.607 -57.792 1.00 69.81 118 ARG A O 1
#

Mean predicted aligned error: 14.19 Å

Sequence (118 aa):
VGVVMGSAVTAVVTTIVNYIINPLIAMICGKPELNGVLTISMNGATISFGAVIGALLNFLIIATAVYFCIVLPINKLREIGADLLQIEHEKTEEEKRKEREEKTIQLLQDIRDELVKR

Foldseek 3Di:
DVVVVVVVLLVVLVVCCLPPVLVVVCVVQVHSALLPVPQPDDDNDRPRPGNVVSVVVSVVSSVVCCCVVPVVVVVVVCVVVVVVVVVVVVVVVVVVVVVVVVVVVVVVVVVVVVVVVD

Secondary structure (DSSP, 8-state):
-HHHHHHHHHHHHHHHIIIIIHHHHHHHHS-SSGGGSSEEEETTEEEEHHHHHHHHHHHHHHHHHHIIIIIHHHHHHHHHHHHHHHHHHHHHHHHHHHHHHHHHHHHHHHHHHHHHT-

pLDDT: mean 75.16, std 13.85, range [39.12, 93.88]

Solvent-accessible surface area (backbone atoms only — not comparable to full-atom values): 6431 Å² total; per-residue (Å²): 114,69,70,62,56,53,50,52,55,51,51,55,49,51,49,49,41,60,73,52,45,29,52,55,48,12,71,75,70,75,40,63,50,34,51,70,46,71,53,59,76,60,90,92,46,77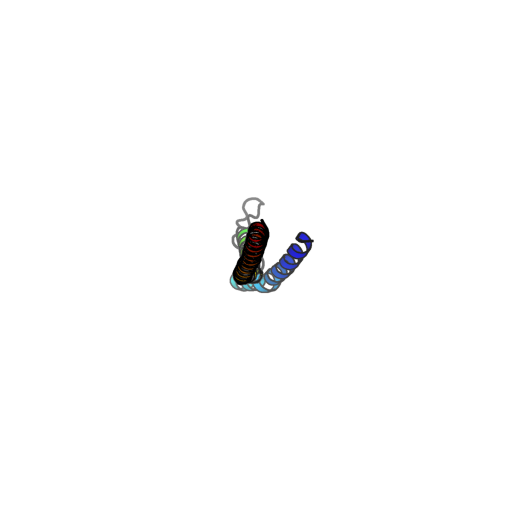,52,30,58,22,38,55,54,46,52,52,49,52,49,50,51,48,52,48,51,47,40,61,72,47,48,48,54,50,54,56,50,47,55,58,49,49,54,52,52,48,54,51,50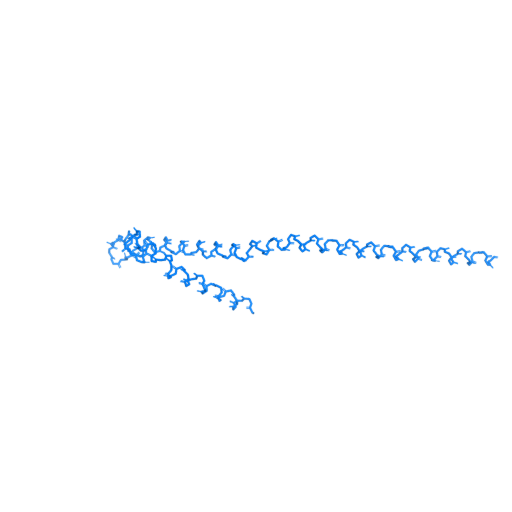,51,50,54,52,51,50,55,47,51,53,52,52,51,52,48,52,49,52,52,49,53,54,52,56,56,58,75,72,108

Radius of gyration: 32.28 Å; Cα contacts (8 Å, |Δi|>4): 61; chains: 1; bounding box: 67×28×90 Å